Protein AF-A0A0Q6FGE6-F1 (afdb_monomer)

Mean predicted aligned error: 10.96 Å

Radius of gyration: 19.09 Å; Cα contacts (8 Å, |Δi|>4): 105; chains: 1; bounding box: 47×38×52 Å

Secondary structure (DSSP, 8-state):
--HHHHHHHHHHHHHHHHHHHHHIIIIIHHHHH-BSS-BTTTBS---BSS-TTSHHHHHHHHHHHHHHHHHHHHHHHHHHHHHHHHHHHT--HHHHHHHHHHTTSHHHHHHHHHHHHHHHHHHHHTS----

Foldseek 3Di:
DDPVVVVVVVVVLLVVLLVLLCCLVVQLCCLQFQCQPADPVPRRGHHRPDHPPDPSNVVSPVSNVVSVVVNVVSLVVVLVVLVVVCVVVVPDPVLSVQLSVLSNPSVSSVVSVVVVVVVVVVVVVPPDPDD

Sequence (131 aa):
MTTSANLRFYQVMATIVGVLLVVLVLVGVPLANFDGTEMWGVFPSTPVWTTVGSRPHAIGEFITSVLGVAHGWLYMIFLVAAFLLSRRARWPIGFTLVTLLCGTVPLLSFWAERRATARTLATTEAAPVRS

pLDDT: mean 74.51, std 10.52, range [46.75, 89.38]

Solvent-accessible surface area (backbone atoms only — not comparable to full-atom values): 7199 Å² total; per-residue (Å²): 136,62,76,70,58,60,53,49,53,51,50,50,50,52,49,51,53,43,51,52,40,44,46,31,61,70,45,11,45,48,34,49,48,16,50,45,44,63,42,92,91,76,36,85,55,35,65,70,80,33,49,92,88,34,72,63,19,55,52,8,45,51,42,33,53,54,48,48,54,54,45,54,56,54,48,54,53,46,47,54,51,52,50,54,48,32,65,74,69,66,54,56,67,70,60,48,51,51,53,55,56,25,67,77,37,60,71,39,36,61,51,48,50,56,52,52,54,53,52,56,51,55,55,58,71,68,52,76,85,81,125

Structure (mmCIF, N/CA/C/O backbone):
data_AF-A0A0Q6FGE6-F1
#
_entry.id   AF-A0A0Q6FGE6-F1
#
loop_
_atom_site.group_PDB
_atom_site.id
_atom_site.type_symbol
_atom_site.label_atom_id
_atom_site.label_alt_id
_atom_site.label_comp_id
_atom_site.label_asym_id
_atom_site.label_entity_id
_atom_site.label_seq_id
_atom_site.pdbx_PDB_ins_code
_atom_site.Cartn_x
_atom_site.Cartn_y
_atom_site.Cartn_z
_atom_site.occupancy
_atom_site.B_iso_or_equiv
_atom_site.auth_seq_id
_atom_site.auth_comp_id
_atom_site.auth_asym_id
_atom_site.auth_atom_id
_atom_site.pdbx_PDB_model_num
ATOM 1 N N . MET A 1 1 ? -12.470 19.862 21.600 1.00 50.50 1 MET A N 1
ATOM 2 C CA . MET A 1 1 ? -11.798 19.328 20.395 1.00 50.50 1 MET A CA 1
ATOM 3 C C . MET A 1 1 ? -12.708 18.244 19.832 1.00 50.50 1 MET A C 1
ATOM 5 O O . MET A 1 1 ? -12.963 17.261 20.510 1.00 50.50 1 MET A O 1
ATOM 9 N N . THR A 1 2 ? -13.370 18.532 18.715 1.00 46.75 2 THR A N 1
ATOM 10 C CA . THR A 1 2 ? -14.575 17.846 18.224 1.00 46.75 2 THR A CA 1
ATOM 11 C C . THR A 1 2 ? -14.248 16.489 17.595 1.00 46.75 2 THR A C 1
ATOM 13 O O . THR A 1 2 ? -13.351 16.376 16.764 1.00 46.75 2 THR A O 1
ATOM 16 N N . THR A 1 3 ? -15.002 15.451 17.960 1.00 55.19 3 THR A N 1
ATOM 17 C CA . THR A 1 3 ? -14.867 14.044 17.523 1.00 55.19 3 THR A CA 1
ATOM 18 C C . THR A 1 3 ? -14.761 13.873 15.994 1.00 55.19 3 THR A C 1
ATOM 20 O O . THR A 1 3 ? -14.154 12.923 15.506 1.00 55.19 3 THR A O 1
ATOM 23 N N . SER A 1 4 ? -15.277 14.833 15.220 1.00 53.75 4 SER A N 1
ATOM 24 C CA . SER A 1 4 ? -15.231 14.879 13.752 1.00 53.75 4 SER A CA 1
ATOM 25 C C . SER A 1 4 ? -13.872 15.261 13.142 1.00 53.75 4 SER A C 1
ATOM 27 O O . SER A 1 4 ? -13.642 15.000 11.960 1.00 53.75 4 SER A O 1
ATOM 29 N N . ALA A 1 5 ? -12.965 15.888 13.897 1.00 57.41 5 ALA A N 1
ATOM 30 C CA . ALA A 1 5 ? -11.612 16.202 13.425 1.00 57.41 5 ALA A CA 1
ATOM 31 C C . ALA A 1 5 ? -10.719 14.947 13.405 1.00 57.41 5 ALA A C 1
ATOM 33 O O . ALA A 1 5 ? -10.010 14.702 12.431 1.00 57.41 5 ALA A O 1
ATOM 34 N N . ASN A 1 6 ? -10.838 14.101 14.431 1.00 59.31 6 ASN A N 1
ATOM 35 C CA . ASN A 1 6 ? -10.055 12.868 14.553 1.00 59.31 6 ASN A CA 1
ATOM 36 C C . ASN A 1 6 ? -10.473 11.808 13.522 1.00 59.31 6 ASN A C 1
ATOM 38 O O . ASN A 1 6 ? -9.621 11.114 12.971 1.00 59.31 6 ASN A O 1
ATOM 42 N N . LEU A 1 7 ? -11.772 11.720 13.209 1.00 62.31 7 LEU A N 1
ATOM 43 C CA . LEU A 1 7 ? -12.284 10.812 12.176 1.00 62.31 7 LEU A CA 1
ATOM 44 C C . LEU A 1 7 ? -11.783 11.190 10.775 1.00 62.31 7 LEU A C 1
ATOM 46 O O . LEU A 1 7 ? -11.413 10.307 10.009 1.00 62.31 7 LEU A O 1
ATOM 50 N N . ARG A 1 8 ? -11.686 12.491 10.465 1.00 68.81 8 ARG A N 1
ATOM 51 C CA . ARG A 1 8 ? -11.106 12.963 9.197 1.00 68.81 8 ARG A CA 1
ATOM 52 C C . ARG A 1 8 ? -9.623 12.637 9.077 1.00 68.81 8 ARG A C 1
ATOM 54 O O . ARG A 1 8 ? -9.193 12.219 8.013 1.00 68.81 8 ARG A O 1
ATOM 61 N N . PHE A 1 9 ? -8.847 12.786 10.149 1.00 62.88 9 PHE A N 1
ATOM 62 C CA . PHE A 1 9 ? -7.419 12.459 10.119 1.00 62.88 9 PHE A CA 1
ATOM 63 C C . PHE A 1 9 ? -7.182 10.964 9.856 1.00 62.88 9 PHE A C 1
ATOM 65 O O . PHE A 1 9 ? -6.345 10.600 9.033 1.00 62.88 9 PHE A O 1
ATOM 72 N N . TYR A 1 10 ? -7.978 10.104 10.497 1.00 62.97 10 TYR A N 1
ATOM 73 C CA . TYR A 1 10 ? -7.956 8.662 10.260 1.00 62.97 10 TYR A CA 1
ATOM 74 C C . TYR A 1 10 ? -8.335 8.305 8.815 1.00 62.97 10 TYR A C 1
ATOM 76 O O . TYR A 1 10 ? -7.595 7.578 8.159 1.00 62.97 10 TYR A O 1
ATOM 84 N N . GLN A 1 11 ? -9.424 8.878 8.292 1.00 69.38 11 GLN A N 1
ATOM 85 C CA . GLN A 1 11 ? -9.864 8.661 6.908 1.00 69.38 11 GLN A CA 1
ATOM 86 C C . GLN A 1 11 ? -8.828 9.137 5.885 1.00 69.38 11 GLN A C 1
ATOM 88 O O . GLN A 1 11 ? -8.601 8.474 4.877 1.00 69.38 11 GLN A O 1
ATOM 93 N N . VAL A 1 12 ? -8.174 10.274 6.141 1.00 74.56 12 VAL A N 1
ATOM 94 C CA . VAL A 1 12 ? -7.107 10.799 5.280 1.00 74.56 12 VAL A CA 1
ATOM 95 C C . VAL A 1 12 ? -5.909 9.857 5.291 1.00 74.56 12 VAL A C 1
ATOM 97 O O . VAL A 1 12 ? -5.435 9.484 4.224 1.00 74.56 12 VAL A O 1
ATOM 100 N N . MET A 1 13 ? -5.457 9.404 6.463 1.00 68.19 13 MET A N 1
ATOM 101 C CA . MET A 1 13 ? -4.356 8.443 6.559 1.00 68.19 13 MET A CA 1
ATOM 102 C C . MET A 1 13 ? -4.691 7.133 5.837 1.00 68.19 13 MET A C 1
ATOM 104 O O . MET A 1 13 ? -3.882 6.644 5.055 1.00 68.19 13 MET A O 1
ATOM 108 N N . ALA A 1 14 ? -5.883 6.581 6.056 1.00 67.75 14 ALA A N 1
ATOM 109 C CA . ALA A 1 14 ? -6.304 5.338 5.423 1.00 67.75 14 ALA A CA 1
ATOM 110 C C . ALA A 1 14 ? -6.455 5.482 3.902 1.00 67.75 14 ALA A C 1
ATOM 112 O O . ALA A 1 14 ? -6.005 4.611 3.160 1.00 67.75 14 ALA A O 1
ATOM 113 N N . THR A 1 15 ? -6.976 6.617 3.424 1.00 73.44 15 THR A N 1
ATOM 114 C CA . THR A 1 15 ? -7.040 6.929 1.988 1.00 73.44 15 THR A CA 1
ATOM 115 C C . THR A 1 15 ? -5.640 7.045 1.395 1.00 73.44 15 THR A C 1
ATOM 117 O O . THR A 1 15 ? -5.383 6.478 0.340 1.00 73.44 15 THR A O 1
ATOM 120 N N . ILE A 1 16 ? -4.713 7.722 2.078 1.00 76.38 16 ILE A N 1
ATOM 121 C CA . ILE A 1 16 ? -3.321 7.850 1.630 1.00 76.38 16 ILE A CA 1
ATOM 122 C C . ILE A 1 16 ? -2.660 6.473 1.551 1.00 76.38 16 ILE A C 1
ATOM 124 O O . ILE A 1 16 ? -2.092 6.134 0.518 1.00 76.38 16 ILE A O 1
ATOM 128 N N . VAL A 1 17 ? -2.766 5.660 2.604 1.00 68.06 17 VAL A N 1
ATOM 129 C CA . VAL A 1 17 ? -2.192 4.306 2.646 1.00 68.06 17 VAL A CA 1
ATOM 130 C C . VAL A 1 17 ? -2.815 3.416 1.569 1.00 68.06 17 VAL A C 1
ATOM 132 O O . VAL A 1 17 ? -2.096 2.694 0.882 1.00 68.06 17 VAL A O 1
ATOM 135 N N . GLY A 1 18 ? -4.134 3.485 1.389 1.00 71.31 18 GLY A N 1
ATOM 136 C CA . GLY A 1 18 ? -4.862 2.708 0.392 1.00 71.31 18 GLY A CA 1
ATOM 137 C C . GLY A 1 18 ? -4.501 3.100 -1.040 1.00 71.31 18 GLY A C 1
ATOM 138 O O . GLY A 1 18 ? -4.214 2.230 -1.856 1.00 71.31 18 GLY A O 1
ATOM 139 N N . VAL A 1 19 ? -4.441 4.399 -1.346 1.00 79.31 19 VAL A N 1
ATOM 140 C CA . VAL A 1 19 ? -4.013 4.898 -2.664 1.00 79.31 19 VAL A CA 1
ATOM 141 C C . VAL A 1 19 ? -2.554 4.537 -2.929 1.00 79.31 19 VAL A C 1
ATOM 143 O O . VAL A 1 19 ? -2.236 4.059 -4.015 1.00 79.31 19 VAL A O 1
ATOM 146 N N . LEU A 1 20 ? -1.680 4.695 -1.934 1.00 80.81 20 LEU A N 1
ATOM 147 C CA . LEU A 1 20 ? -0.274 4.307 -2.027 1.00 80.81 20 LEU A CA 1
ATOM 148 C C . LEU A 1 20 ? -0.131 2.821 -2.372 1.00 80.81 20 LEU A C 1
ATOM 150 O O . LEU A 1 20 ? 0.620 2.475 -3.280 1.00 80.81 20 LEU A O 1
ATOM 154 N N . LEU A 1 21 ? -0.888 1.953 -1.697 1.00 74.38 21 LEU A N 1
ATOM 155 C CA . LEU A 1 21 ? -0.919 0.517 -1.970 1.00 74.38 21 LEU A CA 1
ATOM 156 C C . LEU A 1 21 ? -1.424 0.194 -3.377 1.00 74.38 21 LEU A C 1
ATOM 158 O O . LEU A 1 21 ? -0.850 -0.653 -4.056 1.00 74.38 21 LEU A O 1
ATOM 162 N N . VAL A 1 22 ? -2.483 0.868 -3.823 1.00 81.12 22 VAL A N 1
ATOM 163 C CA . VAL A 1 22 ? -3.033 0.680 -5.170 1.00 81.12 22 VAL A CA 1
ATOM 164 C C . VAL A 1 22 ? -2.002 1.064 -6.229 1.00 81.12 22 VAL A C 1
ATOM 166 O O . VAL A 1 22 ? -1.793 0.301 -7.168 1.00 81.12 22 VAL A O 1
ATOM 169 N N . VAL A 1 23 ? -1.312 2.196 -6.067 1.00 83.56 23 VAL A N 1
ATOM 170 C CA . VAL A 1 23 ? -0.253 2.629 -6.993 1.00 83.56 23 VAL A CA 1
ATOM 171 C C . VAL A 1 23 ? 0.925 1.656 -6.970 1.00 83.56 23 VAL A C 1
ATOM 173 O O . VAL A 1 23 ? 1.396 1.243 -8.027 1.00 83.56 23 VAL A O 1
ATOM 176 N N . LEU A 1 24 ? 1.378 1.241 -5.787 1.00 80.94 24 LEU A N 1
ATOM 177 C CA . LEU A 1 24 ? 2.467 0.277 -5.645 1.00 80.94 24 LEU A CA 1
ATOM 178 C C . LEU A 1 24 ? 2.142 -1.042 -6.364 1.00 80.94 24 LEU A C 1
ATOM 180 O O . LEU A 1 24 ? 2.954 -1.521 -7.148 1.00 80.94 24 LEU A O 1
ATOM 184 N N . VAL A 1 25 ? 0.953 -1.607 -6.135 1.00 83.00 25 VAL A N 1
ATOM 185 C CA . VAL A 1 25 ? 0.588 -2.944 -6.630 1.00 83.00 25 VAL A CA 1
ATOM 186 C C . VAL A 1 25 ? 0.142 -2.941 -8.091 1.00 83.00 25 VAL A C 1
ATOM 188 O O . VAL A 1 25 ? 0.467 -3.876 -8.812 1.00 83.00 25 VAL A O 1
ATOM 191 N N . LEU A 1 26 ? -0.603 -1.929 -8.545 1.00 84.56 26 LEU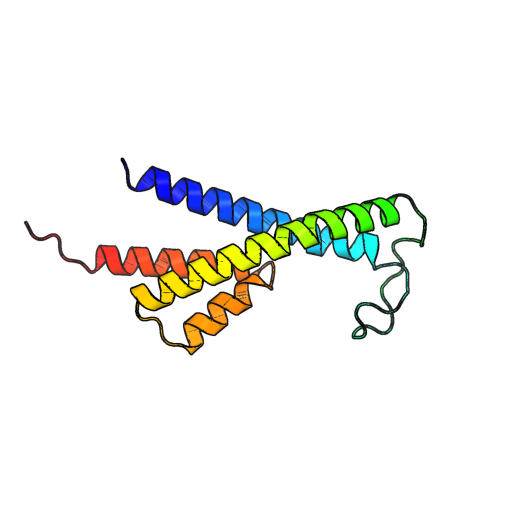 A N 1
ATOM 192 C CA . LEU A 1 26 ? -1.131 -1.901 -9.916 1.00 84.56 26 LEU A CA 1
ATOM 193 C C . LEU A 1 26 ? -0.224 -1.176 -10.912 1.00 84.56 26 LEU A C 1
ATOM 195 O O . LEU A 1 26 ? -0.392 -1.366 -12.112 1.00 84.56 26 LEU A O 1
ATOM 199 N N . VAL A 1 27 ? 0.709 -0.344 -10.443 1.00 83.62 27 VAL A N 1
ATOM 200 C CA . VAL A 1 27 ? 1.607 0.426 -11.319 1.00 83.62 27 VAL A CA 1
ATOM 201 C C . VAL A 1 27 ? 3.062 0.072 -11.054 1.00 83.62 27 VAL A C 1
ATOM 203 O O . VAL A 1 27 ? 3.751 -0.336 -11.982 1.00 83.62 27 VAL A O 1
ATOM 206 N N . GLY A 1 28 ? 3.524 0.176 -9.805 1.00 80.94 28 GLY A N 1
ATOM 207 C CA . GLY A 1 28 ? 4.918 -0.105 -9.445 1.00 80.94 28 GLY A CA 1
ATOM 208 C C . GLY A 1 28 ? 5.335 -1.532 -9.801 1.00 80.94 28 GLY A C 1
ATOM 209 O O . GLY A 1 28 ? 6.250 -1.725 -10.600 1.00 80.94 28 GLY A O 1
ATOM 210 N N . VAL A 1 29 ? 4.616 -2.522 -9.264 1.00 84.50 29 VAL A N 1
ATOM 211 C CA . VAL A 1 29 ? 4.931 -3.946 -9.449 1.00 84.50 29 VAL A CA 1
ATOM 212 C C . VAL A 1 29 ? 4.883 -4.361 -10.926 1.00 84.50 29 VAL A C 1
ATOM 214 O O . VAL A 1 29 ? 5.869 -4.950 -11.368 1.00 84.50 29 VAL A O 1
ATOM 217 N N . PRO A 1 30 ? 3.843 -4.032 -11.723 1.00 83.69 30 PRO A N 1
ATOM 218 C CA . PRO A 1 30 ? 3.830 -4.370 -13.141 1.00 83.69 30 PRO A CA 1
ATOM 219 C C . PRO A 1 30 ? 4.946 -3.686 -13.924 1.00 83.69 30 PRO A C 1
ATOM 221 O O . PRO A 1 30 ? 5.648 -4.361 -14.665 1.00 83.69 30 PRO A O 1
ATOM 224 N N . LEU A 1 31 ? 5.188 -2.382 -13.738 1.00 83.94 31 LEU A N 1
ATOM 225 C CA . LEU A 1 31 ? 6.275 -1.715 -14.467 1.00 83.94 31 LEU A CA 1
ATOM 226 C C . LEU A 1 31 ? 7.655 -2.293 -14.114 1.00 83.94 31 LEU A C 1
ATOM 228 O O . LEU A 1 31 ? 8.517 -2.339 -14.983 1.00 83.94 31 LEU A O 1
ATOM 232 N N . ALA A 1 32 ? 7.868 -2.723 -12.868 1.00 81.62 32 ALA A N 1
ATOM 233 C CA . ALA A 1 32 ? 9.151 -3.261 -12.419 1.00 81.62 32 ALA A CA 1
ATOM 234 C C . ALA A 1 32 ? 9.356 -4.751 -12.738 1.00 81.62 32 ALA A C 1
ATOM 236 O O . ALA A 1 32 ? 10.491 -5.168 -12.898 1.00 81.62 32 ALA A O 1
ATOM 237 N N . ASN A 1 33 ? 8.295 -5.565 -12.787 1.00 82.12 33 ASN A N 1
ATOM 238 C CA . ASN A 1 33 ? 8.419 -7.032 -12.817 1.00 82.12 33 ASN A CA 1
ATOM 239 C C . ASN A 1 33 ? 7.792 -7.678 -14.060 1.00 82.12 33 ASN A C 1
ATOM 241 O O . ASN A 1 33 ? 7.890 -8.891 -14.217 1.00 82.12 33 ASN A O 1
ATOM 245 N N . PHE A 1 34 ? 7.093 -6.929 -14.925 1.00 87.00 34 PHE A N 1
ATOM 246 C CA . PHE A 1 34 ? 6.491 -7.474 -16.153 1.00 87.00 34 PHE A CA 1
ATOM 247 C C . PHE A 1 34 ? 7.480 -7.356 -17.309 1.00 87.00 34 PHE A C 1
ATOM 249 O O . PHE A 1 34 ? 7.278 -6.602 -18.265 1.00 87.00 34 PHE A O 1
ATOM 256 N N . ASP A 1 35 ? 8.592 -8.066 -17.175 1.00 83.50 35 ASP A N 1
ATOM 257 C CA . ASP A 1 35 ? 9.712 -8.099 -18.111 1.00 83.50 35 ASP A CA 1
ATOM 258 C C . ASP A 1 35 ? 9.952 -9.493 -18.717 1.00 83.50 35 ASP A C 1
ATOM 260 O O . ASP A 1 35 ? 10.881 -9.677 -19.503 1.00 83.50 35 ASP A O 1
ATOM 264 N N . GLY A 1 36 ? 9.086 -10.465 -18.408 1.00 80.88 36 GLY A N 1
ATOM 265 C CA . GLY A 1 36 ? 9.210 -11.848 -18.875 1.00 80.88 36 GLY A CA 1
ATOM 266 C C . GLY A 1 36 ? 9.990 -12.758 -17.942 1.00 80.88 36 GLY A C 1
ATOM 267 O O . GLY A 1 36 ? 10.124 -13.944 -18.247 1.00 80.88 36 GLY A O 1
ATOM 268 N N . THR A 1 37 ? 10.507 -12.231 -16.834 1.00 83.38 37 THR A N 1
ATOM 269 C CA . THR A 1 37 ? 11.290 -13.003 -15.872 1.00 83.38 37 THR A CA 1
ATOM 270 C C . THR A 1 37 ? 10.419 -13.619 -14.777 1.00 83.38 37 THR A C 1
ATOM 272 O O . THR A 1 37 ? 9.209 -13.385 -14.683 1.00 83.38 37 THR A O 1
ATOM 275 N N . GLU A 1 38 ? 11.033 -14.492 -13.982 1.00 82.69 38 GLU A N 1
ATOM 276 C CA . GLU A 1 38 ? 10.401 -15.113 -12.825 1.00 82.69 38 GLU A CA 1
ATOM 277 C C . GLU A 1 38 ? 10.085 -14.055 -11.758 1.00 82.69 38 GLU A C 1
ATOM 279 O O . GLU A 1 38 ? 10.948 -13.277 -11.354 1.00 82.69 38 GLU A O 1
ATOM 284 N N . MET A 1 39 ? 8.848 -14.051 -11.256 1.00 79.12 39 MET A N 1
ATOM 285 C CA . MET A 1 39 ? 8.397 -13.075 -10.266 1.00 79.12 39 MET A CA 1
ATOM 286 C C . MET A 1 39 ? 8.202 -13.738 -8.899 1.00 79.12 39 MET A C 1
ATOM 288 O O . MET A 1 39 ? 7.354 -14.619 -8.721 1.00 79.12 39 MET A O 1
ATOM 292 N N . TRP A 1 40 ? 8.981 -13.266 -7.916 1.00 72.12 40 TRP A N 1
ATOM 293 C CA . TRP A 1 40 ? 8.902 -13.632 -6.490 1.00 72.12 40 TRP A CA 1
ATOM 294 C C . TRP A 1 40 ? 9.031 -15.139 -6.184 1.00 72.12 40 TRP A C 1
ATOM 296 O O . TRP A 1 40 ? 8.622 -15.575 -5.111 1.00 72.12 40 TRP A O 1
ATOM 306 N N . GLY A 1 41 ? 9.578 -15.949 -7.098 1.00 75.56 41 GLY A N 1
ATOM 307 C CA . GLY A 1 41 ? 9.714 -17.400 -6.899 1.00 75.56 41 GLY A CA 1
ATOM 308 C C . GLY A 1 41 ? 8.400 -18.186 -6.986 1.00 75.56 41 GLY A C 1
ATOM 309 O O . GLY A 1 41 ? 8.362 -19.377 -6.686 1.00 75.56 41 GLY A O 1
ATOM 310 N N . VAL A 1 42 ? 7.298 -17.509 -7.329 1.00 78.31 42 VAL A N 1
ATOM 311 C CA . VAL A 1 42 ? 5.942 -18.084 -7.366 1.00 78.31 42 VAL A CA 1
ATOM 312 C C . VAL A 1 42 ? 5.409 -18.128 -8.794 1.00 78.31 42 VAL A C 1
ATOM 314 O O . VAL A 1 42 ? 4.680 -19.052 -9.153 1.00 78.31 42 VAL A O 1
ATOM 317 N N . PHE A 1 43 ? 5.773 -17.144 -9.617 1.00 78.56 43 PHE A N 1
ATOM 318 C CA . PHE A 1 43 ? 5.345 -17.065 -11.007 1.00 78.56 43 PHE A CA 1
ATOM 319 C C . PHE A 1 43 ? 6.532 -17.356 -11.928 1.00 78.56 43 PHE A C 1
ATOM 321 O O . PHE A 1 43 ? 7.472 -16.562 -11.941 1.00 78.56 43 PHE A O 1
ATOM 328 N N . PRO A 1 44 ? 6.492 -18.446 -12.717 1.00 77.12 44 PRO A N 1
ATOM 329 C CA . PRO A 1 44 ? 7.616 -18.854 -13.561 1.00 77.12 44 PRO A CA 1
ATOM 330 C C . PRO A 1 44 ? 7.908 -17.868 -14.701 1.00 77.12 44 PRO A C 1
ATOM 332 O O . PRO A 1 44 ? 9.019 -17.849 -15.219 1.00 77.12 44 PRO A O 1
ATOM 335 N N . SER A 1 45 ? 6.931 -17.046 -15.092 1.00 80.38 45 SER A N 1
ATOM 336 C CA . SER A 1 45 ? 7.127 -15.926 -16.011 1.00 80.38 45 SER A CA 1
ATOM 337 C C . SER A 1 45 ? 6.010 -14.894 -15.867 1.00 80.38 45 SER A C 1
ATOM 339 O O . SER A 1 45 ? 4.848 -15.235 -15.622 1.00 80.38 45 SER A O 1
ATOM 341 N N . THR A 1 46 ? 6.355 -13.619 -16.022 1.00 82.88 46 THR A N 1
ATOM 342 C CA . THR A 1 46 ? 5.396 -12.514 -16.124 1.00 82.88 46 THR A CA 1
ATOM 343 C C . THR A 1 46 ? 5.132 -12.134 -17.582 1.00 82.88 46 THR A C 1
ATOM 345 O O . THR A 1 46 ? 5.938 -12.424 -18.467 1.00 82.88 46 THR A O 1
ATOM 348 N N . PRO A 1 47 ? 3.995 -11.482 -17.886 1.00 84.12 47 PRO A N 1
ATOM 349 C CA . PRO A 1 47 ? 3.798 -10.859 -19.191 1.00 84.12 47 PRO A CA 1
ATOM 350 C C . PRO A 1 47 ? 4.937 -9.877 -19.510 1.00 84.12 47 PRO A C 1
ATOM 352 O O . PRO A 1 47 ? 5.354 -9.126 -18.638 1.00 84.12 47 PRO A O 1
ATOM 355 N N . VAL A 1 48 ? 5.418 -9.838 -20.756 1.00 83.12 48 VAL A N 1
ATOM 356 C CA . VAL A 1 48 ? 6.469 -8.892 -21.181 1.00 83.12 48 VAL A CA 1
ATOM 357 C C . VAL A 1 48 ? 5.817 -7.574 -21.596 1.00 83.12 48 VAL A C 1
ATOM 359 O O . VAL A 1 48 ? 5.421 -7.400 -22.748 1.00 83.12 48 VAL A O 1
ATOM 362 N N . TRP A 1 49 ? 5.642 -6.653 -20.651 1.00 80.62 49 TRP A N 1
ATOM 363 C CA . TRP A 1 49 ? 5.146 -5.294 -20.925 1.00 80.62 49 TRP A CA 1
ATOM 364 C C . TRP A 1 49 ? 6.272 -4.261 -20.924 1.00 80.62 49 TRP A C 1
ATOM 366 O O . TRP A 1 49 ? 6.160 -3.211 -21.556 1.00 80.62 49 TRP A O 1
ATOM 376 N N . THR A 1 50 ? 7.361 -4.560 -20.222 1.00 80.75 50 THR A N 1
ATOM 377 C CA . THR A 1 50 ? 8.547 -3.718 -20.086 1.00 80.75 50 THR A CA 1
ATOM 378 C C . THR A 1 50 ? 9.796 -4.513 -20.441 1.00 80.75 50 THR A C 1
ATOM 380 O O . THR A 1 50 ? 9.782 -5.738 -20.457 1.00 80.75 50 THR A O 1
ATOM 383 N N . THR A 1 51 ? 10.881 -3.820 -20.767 1.00 85.25 51 THR A N 1
ATOM 384 C CA . THR A 1 51 ? 12.190 -4.444 -20.986 1.00 85.25 51 THR A CA 1
ATOM 385 C C . THR A 1 51 ? 13.173 -3.961 -19.927 1.00 85.25 51 THR A C 1
ATOM 387 O O . THR A 1 51 ? 13.147 -2.785 -19.547 1.00 85.25 51 THR A O 1
ATOM 390 N N . VAL A 1 52 ? 14.042 -4.855 -19.451 1.00 78.06 52 VAL A N 1
ATOM 391 C CA . VAL A 1 52 ? 15.068 -4.529 -18.450 1.00 78.06 52 VAL A CA 1
ATOM 392 C C . VAL A 1 52 ? 15.935 -3.372 -18.960 1.00 78.06 52 VAL A C 1
ATOM 394 O O . VAL A 1 52 ? 16.421 -3.391 -20.091 1.00 78.06 52 VAL A O 1
ATOM 397 N N . GLY A 1 53 ? 16.080 -2.326 -18.143 1.00 79.62 53 GLY A N 1
ATOM 398 C CA . GLY A 1 53 ? 16.810 -1.097 -18.490 1.00 79.62 53 GLY A CA 1
ATOM 399 C C . GLY A 1 53 ? 16.006 -0.040 -19.264 1.00 79.62 53 GLY A C 1
ATOM 400 O O . GLY A 1 53 ? 16.520 1.048 -19.530 1.00 79.62 53 GLY A O 1
ATOM 401 N N . SER A 1 54 ? 14.742 -0.302 -19.611 1.00 86.31 54 SER A N 1
ATOM 402 C CA . SER A 1 54 ? 13.870 0.705 -20.231 1.00 86.31 54 SER A CA 1
ATOM 403 C C . SER A 1 54 ? 13.397 1.770 -19.232 1.00 86.31 54 SER A C 1
ATOM 405 O O . SER A 1 54 ? 13.303 1.533 -18.029 1.00 86.31 54 SER A O 1
ATOM 407 N N . ARG A 1 55 ? 13.049 2.970 -19.725 1.00 86.88 55 ARG A N 1
ATOM 408 C CA . ARG A 1 55 ? 12.536 4.070 -18.878 1.00 86.88 55 ARG A CA 1
ATOM 409 C C . ARG A 1 55 ? 11.307 3.676 -18.037 1.00 86.88 55 ARG A C 1
ATOM 411 O O . ARG A 1 55 ? 11.291 4.037 -16.863 1.00 86.88 55 ARG A O 1
ATOM 418 N N . PRO A 1 56 ? 10.292 2.966 -18.574 1.00 84.44 56 PRO A N 1
ATOM 419 C CA . PRO A 1 56 ? 9.168 2.497 -17.764 1.00 84.44 56 PRO A CA 1
ATOM 420 C C . PRO A 1 56 ? 9.610 1.534 -16.660 1.00 84.44 56 PRO A C 1
ATOM 422 O O . PRO A 1 56 ? 9.148 1.665 -15.532 1.00 84.44 56 PRO A O 1
ATOM 425 N N . HIS A 1 57 ? 10.553 0.639 -16.957 1.00 85.38 57 HIS A N 1
ATOM 426 C CA . HIS A 1 57 ? 11.086 -0.308 -15.981 1.00 85.38 57 HIS A CA 1
ATOM 427 C C . HIS A 1 57 ? 11.805 0.402 -14.824 1.00 85.38 57 HIS A C 1
ATOM 429 O O . HIS A 1 57 ? 11.464 0.189 -13.665 1.00 85.38 57 HIS A O 1
ATOM 435 N N . ALA A 1 58 ? 12.684 1.365 -15.127 1.00 86.62 58 ALA A N 1
ATOM 436 C CA . ALA A 1 58 ? 13.381 2.161 -14.111 1.00 86.62 58 ALA A CA 1
ATOM 437 C C . ALA A 1 58 ? 12.424 2.986 -13.224 1.00 86.62 58 ALA A C 1
ATOM 439 O O . ALA A 1 58 ? 12.638 3.132 -12.020 1.00 86.62 58 ALA A O 1
ATOM 440 N N . ILE A 1 59 ? 11.340 3.520 -13.802 1.00 87.44 59 ILE A N 1
ATOM 441 C CA . ILE A 1 59 ? 10.292 4.208 -13.033 1.00 87.44 59 ILE A CA 1
ATOM 442 C C . ILE A 1 59 ? 9.554 3.211 -12.131 1.00 87.44 59 ILE A C 1
ATOM 444 O O . ILE A 1 59 ? 9.286 3.526 -10.973 1.00 87.44 59 ILE A O 1
ATOM 448 N N . GLY A 1 60 ? 9.253 2.012 -12.633 1.00 85.44 60 GLY A N 1
ATOM 449 C CA . GLY A 1 60 ? 8.661 0.928 -11.852 1.00 85.44 60 GLY A CA 1
ATOM 450 C C . GLY A 1 60 ? 9.517 0.542 -10.650 1.00 85.44 60 GLY A C 1
ATOM 451 O O . GLY A 1 60 ? 8.998 0.470 -9.535 1.00 85.44 60 GLY A O 1
ATOM 452 N N . GLU A 1 61 ? 10.820 0.337 -10.846 1.00 86.62 61 GLU A N 1
ATOM 453 C CA . GLU A 1 61 ? 11.765 0.008 -9.770 1.00 86.62 61 GLU A CA 1
ATOM 454 C C . GLU A 1 61 ? 11.848 1.127 -8.727 1.00 86.62 61 GLU A C 1
ATOM 456 O O . GLU A 1 61 ? 11.794 0.876 -7.519 1.00 86.62 61 GLU A O 1
ATOM 461 N N . PHE A 1 62 ? 11.907 2.383 -9.173 1.00 89.38 62 PHE A N 1
ATOM 462 C CA . PHE A 1 62 ? 11.906 3.534 -8.275 1.00 89.38 62 PHE A CA 1
ATOM 463 C C . PHE A 1 62 ? 10.616 3.617 -7.447 1.00 89.38 62 PHE A C 1
ATOM 465 O O . PHE A 1 62 ? 10.667 3.740 -6.224 1.00 89.38 62 PHE A O 1
ATOM 472 N N . ILE A 1 63 ? 9.452 3.501 -8.092 1.00 86.38 63 ILE A N 1
ATOM 473 C CA . ILE A 1 63 ? 8.154 3.501 -7.407 1.00 86.38 63 ILE A CA 1
ATOM 474 C C . ILE A 1 63 ? 8.095 2.347 -6.407 1.00 86.38 63 ILE A C 1
ATOM 476 O O . ILE A 1 63 ? 7.743 2.561 -5.250 1.00 86.38 63 ILE A O 1
ATOM 480 N N . THR A 1 64 ? 8.462 1.138 -6.831 1.00 86.06 64 THR A N 1
ATOM 481 C CA . THR A 1 64 ? 8.381 -0.069 -6.001 1.00 86.06 64 THR A CA 1
ATOM 482 C C . THR A 1 64 ? 9.320 0.003 -4.803 1.00 86.06 64 THR A C 1
ATOM 484 O O . THR A 1 64 ? 8.912 -0.337 -3.696 1.00 86.06 64 THR A O 1
ATOM 487 N N . SER A 1 65 ? 10.542 0.507 -4.980 1.00 87.31 65 SER A N 1
ATOM 488 C CA . SER A 1 65 ? 11.498 0.675 -3.881 1.00 87.31 65 SER A CA 1
ATOM 489 C C . SER A 1 65 ? 11.030 1.723 -2.869 1.00 87.31 65 SER A C 1
ATOM 491 O O . SER A 1 65 ? 10.929 1.426 -1.678 1.00 87.31 65 SER A O 1
ATOM 493 N N . VAL A 1 66 ? 10.671 2.927 -3.319 1.00 89.12 66 VAL A N 1
ATOM 494 C CA . VAL A 1 66 ? 10.272 4.026 -2.428 1.00 89.12 66 VAL A CA 1
ATOM 495 C C . VAL A 1 66 ? 8.941 3.728 -1.746 1.00 89.12 66 VAL A C 1
ATOM 497 O O . VAL A 1 66 ? 8.842 3.797 -0.518 1.00 89.12 66 VAL A O 1
ATOM 500 N N . LEU A 1 67 ? 7.911 3.378 -2.522 1.00 84.88 67 LEU A N 1
ATOM 501 C CA . LEU A 1 67 ? 6.589 3.090 -1.971 1.00 84.88 67 LEU A CA 1
ATOM 502 C C . LEU A 1 67 ? 6.577 1.778 -1.190 1.00 84.88 67 LEU A C 1
ATOM 504 O O . LEU A 1 67 ? 5.861 1.696 -0.199 1.00 84.88 67 LEU A O 1
ATOM 508 N N . GLY A 1 68 ? 7.372 0.777 -1.578 1.00 83.31 68 GLY A N 1
ATOM 509 C CA . GLY A 1 68 ? 7.505 -0.478 -0.838 1.00 83.31 68 GLY A CA 1
ATOM 510 C C . GLY A 1 68 ? 8.103 -0.262 0.551 1.00 83.31 68 GLY A C 1
ATOM 511 O O . GLY A 1 68 ? 7.541 -0.731 1.542 1.00 83.31 68 GLY A O 1
ATOM 512 N N . VAL A 1 69 ? 9.179 0.527 0.655 1.00 88.44 69 VAL A N 1
ATOM 513 C CA . VAL A 1 69 ? 9.770 0.903 1.950 1.00 88.44 69 VAL A CA 1
ATOM 514 C C . VAL A 1 69 ? 8.785 1.725 2.782 1.00 88.44 69 VAL A C 1
ATOM 516 O O . VAL A 1 69 ? 8.562 1.414 3.954 1.00 88.44 69 VAL A O 1
ATOM 519 N N . ALA A 1 70 ? 8.151 2.742 2.187 1.00 84.12 70 ALA A N 1
ATOM 520 C CA . ALA A 1 70 ? 7.156 3.562 2.877 1.00 84.12 70 ALA A CA 1
ATOM 521 C C . ALA A 1 70 ? 5.966 2.722 3.376 1.00 84.12 70 ALA A C 1
ATOM 523 O O . ALA A 1 70 ? 5.521 2.884 4.515 1.00 84.12 70 ALA A O 1
ATOM 524 N N . HIS A 1 71 ? 5.482 1.790 2.553 1.00 79.31 71 HIS A N 1
ATOM 525 C CA . HIS A 1 71 ? 4.404 0.880 2.907 1.00 79.31 71 HIS A CA 1
ATOM 526 C C . HIS A 1 71 ? 4.801 -0.046 4.057 1.00 79.31 71 HIS A C 1
ATOM 528 O O . HIS A 1 71 ? 4.020 -0.188 4.993 1.00 79.31 71 HIS A O 1
ATOM 534 N N . GLY A 1 72 ? 6.013 -0.611 4.046 1.00 82.31 72 GLY A N 1
ATOM 535 C CA . GLY A 1 72 ? 6.511 -1.451 5.137 1.00 82.31 72 GLY A CA 1
ATOM 536 C C . GLY A 1 72 ? 6.446 -0.744 6.495 1.00 82.31 72 GLY A C 1
ATOM 537 O O . GLY A 1 72 ? 5.900 -1.291 7.455 1.00 82.31 72 GLY A O 1
ATOM 538 N N . TRP A 1 73 ? 6.908 0.507 6.567 1.00 84.69 73 TRP A N 1
ATOM 539 C CA . TRP A 1 73 ? 6.831 1.316 7.790 1.00 84.69 73 TRP A CA 1
ATOM 540 C C . TRP A 1 73 ? 5.393 1.659 8.196 1.00 84.69 73 TRP A C 1
ATOM 542 O O . TRP A 1 73 ? 5.023 1.495 9.361 1.00 84.69 73 TRP A O 1
ATOM 552 N N . LEU A 1 74 ? 4.559 2.095 7.247 1.00 77.69 74 LEU A N 1
ATOM 553 C CA . LEU A 1 74 ? 3.147 2.398 7.507 1.00 77.69 74 LEU A CA 1
ATOM 554 C C . LEU A 1 74 ? 2.369 1.155 7.962 1.00 77.69 74 LEU A C 1
ATOM 556 O O . LEU A 1 74 ? 1.519 1.255 8.847 1.00 77.69 74 LEU A O 1
ATOM 560 N N . TYR A 1 75 ? 2.689 -0.017 7.415 1.00 76.31 75 TYR A N 1
ATOM 561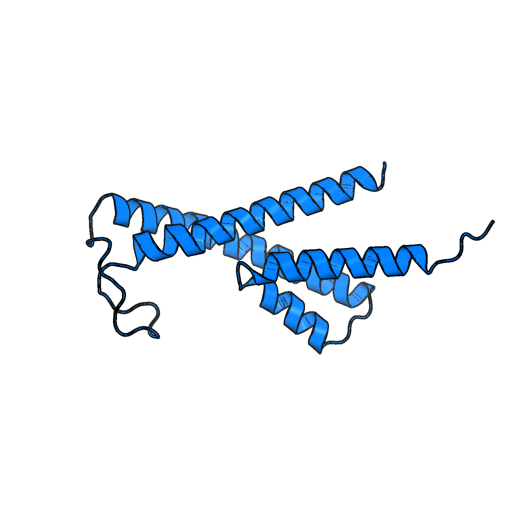 C CA . TYR A 1 75 ? 2.096 -1.291 7.804 1.00 76.31 75 TYR A CA 1
ATOM 562 C C . TYR A 1 75 ? 2.487 -1.682 9.234 1.00 76.31 75 TYR A C 1
ATOM 564 O O . TYR A 1 75 ? 1.618 -2.098 9.998 1.00 76.31 75 TYR A O 1
ATOM 572 N N . MET A 1 76 ? 3.736 -1.459 9.662 1.00 82.88 76 MET A N 1
ATOM 573 C CA . MET A 1 76 ? 4.127 -1.666 11.067 1.00 82.88 76 MET A CA 1
ATOM 574 C C . MET A 1 76 ? 3.322 -0.775 12.023 1.00 82.88 76 MET A C 1
ATOM 576 O O . MET A 1 76 ? 2.828 -1.252 13.047 1.00 82.88 76 MET A O 1
ATOM 580 N N . ILE A 1 77 ? 3.121 0.500 11.673 1.00 80.50 77 ILE A N 1
ATOM 581 C CA . ILE A 1 77 ? 2.290 1.425 12.462 1.00 80.50 77 ILE A CA 1
ATOM 582 C C . ILE A 1 77 ? 0.836 0.935 12.507 1.00 80.50 77 ILE A C 1
ATOM 584 O O . ILE A 1 77 ? 0.224 0.910 13.579 1.00 80.50 77 ILE A O 1
ATOM 588 N N . PHE A 1 78 ? 0.289 0.502 11.367 1.00 75.38 78 PHE A N 1
ATOM 589 C CA . PHE A 1 78 ? -1.056 -0.062 11.278 1.00 75.38 78 PHE A CA 1
ATOM 590 C C . PHE A 1 78 ? -1.218 -1.310 12.154 1.00 75.38 78 PHE A C 1
ATOM 592 O O . PHE A 1 78 ? -2.187 -1.387 12.907 1.00 75.38 78 PHE A O 1
ATOM 599 N N . LEU A 1 79 ? -0.270 -2.254 12.118 1.00 79.94 79 LEU A N 1
ATOM 600 C CA . LEU A 1 79 ? -0.302 -3.466 12.942 1.00 79.94 79 LEU A CA 1
ATOM 601 C C . LEU A 1 79 ? -0.347 -3.129 14.433 1.00 79.94 79 LEU A C 1
ATOM 603 O O . LEU A 1 79 ? -1.173 -3.678 15.165 1.00 79.94 79 LEU A O 1
ATOM 607 N N . VAL A 1 80 ? 0.498 -2.196 14.881 1.00 81.62 80 VAL A N 1
ATOM 608 C CA . VAL A 1 80 ? 0.517 -1.746 16.279 1.00 81.62 80 VAL A CA 1
ATOM 609 C C . VAL A 1 80 ? -0.814 -1.095 16.651 1.00 81.62 80 VAL A C 1
ATOM 611 O O . VAL A 1 80 ? -1.409 -1.450 17.668 1.00 81.62 80 VAL A O 1
ATOM 614 N N . ALA A 1 81 ? -1.327 -0.185 15.822 1.00 74.06 81 ALA A N 1
ATOM 615 C CA . ALA A 1 81 ? -2.603 0.479 16.073 1.00 74.06 81 ALA A CA 1
ATOM 616 C C . ALA A 1 81 ? -3.779 -0.515 16.122 1.00 74.06 81 ALA A C 1
ATOM 61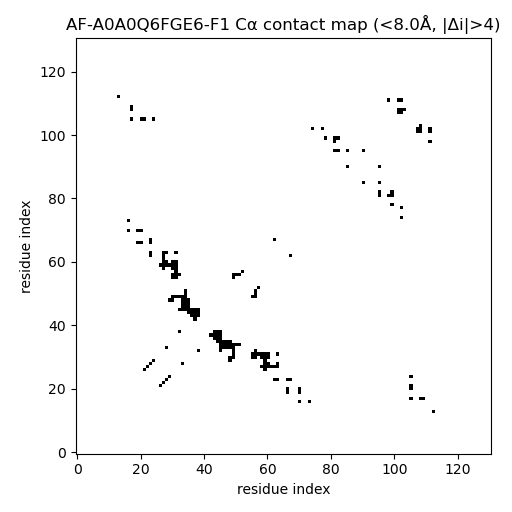8 O O . ALA A 1 81 ? -4.590 -0.469 17.051 1.00 74.06 81 ALA A O 1
ATOM 619 N N . ALA A 1 82 ? -3.849 -1.447 15.168 1.00 72.75 82 ALA A N 1
ATOM 620 C CA . ALA A 1 82 ? -4.880 -2.477 15.090 1.00 72.75 82 ALA A CA 1
ATOM 621 C C . ALA A 1 82 ? -4.811 -3.448 16.278 1.00 72.75 82 ALA A C 1
ATOM 623 O O . ALA A 1 82 ? -5.846 -3.806 16.841 1.00 72.75 82 ALA A O 1
ATOM 624 N N . PHE A 1 83 ? -3.608 -3.826 16.713 1.00 79.62 83 PHE A N 1
ATOM 625 C CA . PHE A 1 83 ? -3.411 -4.650 17.902 1.00 79.62 83 PHE A CA 1
ATOM 626 C C . PHE A 1 83 ? -3.829 -3.922 19.187 1.00 79.62 83 PHE A C 1
ATOM 628 O O . PHE A 1 83 ? -4.549 -4.476 20.016 1.00 79.62 83 PHE A O 1
ATOM 635 N N . LEU A 1 84 ? -3.446 -2.656 19.359 1.00 81.56 84 LEU A N 1
ATOM 636 C CA . LEU A 1 84 ? -3.863 -1.867 20.522 1.00 81.56 84 LEU A CA 1
ATOM 637 C C . LEU A 1 84 ? -5.388 -1.686 20.567 1.00 81.56 84 LEU A C 1
ATOM 639 O O . LEU A 1 84 ? -5.995 -1.787 21.638 1.00 81.56 84 LEU A O 1
ATOM 643 N N . LEU A 1 85 ? -6.018 -1.465 19.410 1.00 77.31 85 LEU A N 1
ATOM 644 C CA . LEU A 1 85 ? -7.470 -1.363 19.296 1.00 77.31 85 LEU A CA 1
ATOM 645 C C . LEU A 1 85 ? -8.160 -2.693 19.614 1.00 77.31 85 LEU A C 1
ATOM 647 O O . LEU A 1 85 ? -9.124 -2.699 20.379 1.00 77.31 85 LEU A O 1
ATOM 651 N N . SER A 1 86 ? -7.659 -3.815 19.092 1.00 79.44 86 SER A N 1
ATOM 652 C CA . SER A 1 86 ? -8.254 -5.134 19.334 1.00 79.44 86 SER A CA 1
ATOM 653 C C . SER A 1 86 ? -8.209 -5.522 20.812 1.00 79.44 86 SER A C 1
ATOM 655 O O . SER A 1 86 ? -9.191 -6.047 21.341 1.00 79.44 86 SER A O 1
ATOM 657 N N . ARG A 1 87 ? -7.117 -5.180 21.512 1.00 83.50 87 ARG A N 1
ATOM 658 C CA . ARG A 1 87 ? -6.973 -5.360 22.964 1.00 83.50 87 ARG A CA 1
ATOM 659 C C . ARG A 1 87 ? -7.985 -4.524 23.744 1.00 83.50 87 ARG A C 1
ATOM 661 O O . ARG A 1 87 ? -8.598 -5.039 24.676 1.00 83.50 87 ARG A O 1
ATOM 668 N N . ARG A 1 88 ? -8.196 -3.261 23.358 1.00 80.12 88 ARG A N 1
ATOM 669 C CA . ARG A 1 88 ? -9.177 -2.368 24.005 1.00 80.12 88 ARG A CA 1
ATOM 670 C C . ARG A 1 88 ? -10.624 -2.779 23.727 1.00 80.12 88 ARG A C 1
ATOM 672 O O . ARG A 1 88 ? -11.450 -2.743 24.632 1.00 80.12 88 ARG A O 1
ATOM 679 N N . ALA A 1 89 ? -10.924 -3.201 22.503 1.00 78.19 89 ALA A N 1
ATOM 680 C CA . ALA A 1 89 ? -12.262 -3.595 22.072 1.00 78.19 89 ALA A CA 1
ATOM 681 C C . ALA A 1 89 ? -12.589 -5.079 22.337 1.00 78.19 89 ALA A C 1
ATOM 683 O O . ALA A 1 89 ? -13.690 -5.522 22.015 1.00 78.19 89 ALA A O 1
ATOM 684 N N . ARG A 1 90 ? -11.648 -5.841 22.924 1.00 82.00 90 ARG A N 1
ATOM 685 C CA . ARG A 1 90 ? -11.769 -7.277 23.245 1.00 82.00 90 ARG A CA 1
ATOM 686 C C . ARG A 1 90 ? -12.240 -8.111 22.052 1.00 82.00 90 ARG A C 1
ATOM 688 O O . ARG A 1 90 ? -13.118 -8.962 22.169 1.00 82.00 90 ARG A O 1
ATOM 695 N N . TRP A 1 91 ? -11.666 -7.843 20.884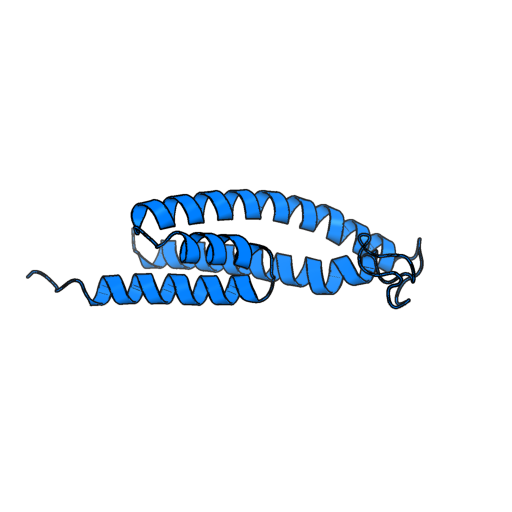 1.00 80.06 91 TRP A N 1
ATOM 696 C CA . TRP A 1 91 ? -12.020 -8.578 19.677 1.00 80.06 91 TRP A CA 1
ATOM 697 C C . TRP A 1 91 ? -11.587 -10.047 19.764 1.00 80.06 91 TRP A C 1
ATOM 699 O O . TRP A 1 91 ? -10.531 -10.346 20.326 1.00 80.06 91 TRP A O 1
ATOM 709 N N . PRO A 1 92 ? -12.357 -10.975 19.168 1.00 84.12 92 PRO A N 1
ATOM 710 C CA . PRO A 1 92 ? -11.926 -12.360 19.057 1.00 84.12 92 PRO A CA 1
ATOM 711 C C . PRO A 1 92 ? -10.636 -12.451 18.227 1.00 84.12 92 PRO A C 1
ATOM 713 O O . PRO A 1 92 ? -10.450 -11.717 17.251 1.00 84.12 92 PRO A O 1
ATOM 716 N N . ILE A 1 93 ? -9.744 -13.369 18.610 1.00 83.12 93 ILE A N 1
ATOM 717 C CA . ILE A 1 93 ? -8.392 -13.505 18.036 1.00 83.12 93 ILE A CA 1
ATOM 718 C C . ILE A 1 93 ? -8.447 -13.693 16.517 1.00 83.12 93 ILE A C 1
ATOM 720 O O . ILE A 1 93 ? -7.728 -13.008 15.795 1.00 83.12 93 ILE A O 1
ATOM 724 N N . GLY A 1 94 ? -9.362 -14.534 16.022 1.00 81.75 94 GLY A N 1
ATOM 725 C CA . GLY A 1 94 ? -9.537 -14.749 14.582 1.00 81.75 94 GLY A CA 1
ATOM 726 C C . GLY A 1 94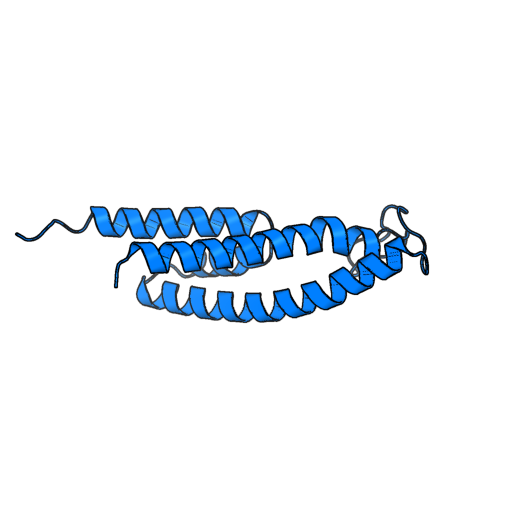 ? -9.886 -13.466 13.823 1.00 81.75 94 GLY A C 1
ATOM 727 O O . GLY A 1 94 ? -9.316 -13.198 12.772 1.00 81.75 94 GLY A O 1
ATOM 728 N N . PHE A 1 95 ? -10.745 -12.611 14.386 1.00 75.75 95 PHE A N 1
ATOM 729 C CA . PHE A 1 95 ? -11.085 -11.325 13.769 1.00 75.75 95 PHE A CA 1
ATOM 730 C C . PHE A 1 95 ? -9.901 -10.352 13.776 1.00 75.75 95 PHE A C 1
ATOM 732 O O . PHE A 1 95 ? -9.695 -9.622 12.809 1.00 75.75 95 PHE A O 1
ATOM 739 N N . THR A 1 96 ? -9.096 -10.373 14.839 1.00 78.50 96 THR A N 1
ATOM 740 C CA . THR A 1 96 ? -7.868 -9.574 14.929 1.00 78.50 96 THR A CA 1
ATOM 741 C C . THR A 1 96 ? -6.870 -10.000 13.857 1.00 78.50 96 THR A C 1
ATOM 743 O O . THR A 1 96 ? -6.401 -9.154 13.108 1.00 78.50 96 THR A O 1
ATOM 746 N N . LEU A 1 97 ? -6.603 -11.302 13.723 1.00 80.00 97 LEU A N 1
ATOM 747 C CA . LEU A 1 97 ? -5.684 -11.832 12.714 1.00 80.00 97 LEU A CA 1
ATOM 748 C C . LEU A 1 97 ? -6.147 -11.510 11.295 1.00 80.00 97 LEU A C 1
ATOM 750 O O . LEU A 1 97 ? -5.355 -10.996 10.516 1.00 80.00 97 LEU A O 1
ATOM 754 N N . VAL A 1 98 ? -7.429 -11.728 10.983 1.00 77.25 98 VAL A N 1
ATOM 755 C CA . VAL A 1 98 ? -7.999 -11.367 9.675 1.00 77.25 98 VAL A CA 1
ATOM 756 C C . VAL A 1 98 ? -7.834 -9.873 9.406 1.00 77.25 98 VAL A C 1
ATOM 758 O O . VAL A 1 98 ? -7.435 -9.500 8.314 1.00 77.25 98 VAL A O 1
ATOM 761 N N . THR A 1 99 ? -8.069 -9.013 10.398 1.00 73.69 99 THR A N 1
ATOM 762 C CA . THR A 1 99 ? -7.913 -7.557 10.237 1.00 73.69 99 THR A CA 1
ATOM 763 C C . THR A 1 99 ? -6.454 -7.150 10.007 1.00 73.69 99 THR A C 1
ATOM 765 O O . THR A 1 99 ? -6.193 -6.282 9.179 1.00 73.69 99 THR A O 1
ATOM 768 N N . LEU A 1 100 ? -5.505 -7.782 10.705 1.00 75.62 100 LEU A N 1
ATOM 769 C CA . LEU A 1 100 ? -4.069 -7.552 10.513 1.00 75.62 100 LEU A CA 1
ATOM 770 C C . LEU A 1 100 ? -3.630 -8.007 9.108 1.00 75.62 100 LEU A C 1
ATOM 772 O O . LEU A 1 100 ? -2.976 -7.248 8.401 1.00 75.62 100 LEU A O 1
ATOM 776 N N . LEU A 1 101 ? -4.063 -9.200 8.679 1.00 75.94 101 LEU A N 1
ATOM 777 C CA . LEU A 1 101 ? -3.795 -9.769 7.352 1.00 75.94 101 LEU A CA 1
ATOM 778 C C . LEU A 1 101 ? -4.457 -8.984 6.217 1.00 75.94 101 LEU A C 1
ATOM 780 O O . LEU A 1 101 ? -3.864 -8.839 5.156 1.00 75.94 101 LEU A O 1
ATOM 784 N N . CYS A 1 102 ? -5.655 -8.432 6.414 1.00 71.88 102 CYS A N 1
ATOM 785 C CA . CYS A 1 102 ? -6.300 -7.602 5.395 1.00 71.88 102 CYS A CA 1
ATOM 786 C C . CYS A 1 102 ? -5.456 -6.377 5.017 1.00 71.88 102 CYS A C 1
ATOM 788 O O . CYS A 1 102 ? -5.613 -5.887 3.904 1.00 71.88 102 CYS A O 1
ATOM 790 N N . GLY A 1 103 ? -4.547 -5.923 5.889 1.00 64.50 103 GLY A N 1
ATOM 791 C CA . GLY A 1 103 ? -3.637 -4.813 5.609 1.00 64.50 103 GLY A CA 1
ATOM 792 C C . GLY A 1 103 ? -2.590 -5.093 4.523 1.00 64.50 103 GLY A C 1
ATOM 793 O O . GLY A 1 103 ? -1.996 -4.1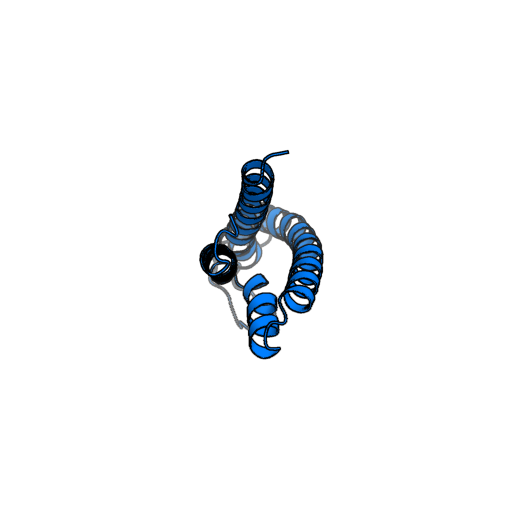40 4.024 1.00 64.50 103 GLY A O 1
ATOM 794 N N . THR A 1 104 ? -2.378 -6.355 4.125 1.00 66.94 104 THR A N 1
ATOM 795 C CA . THR A 1 104 ? -1.442 -6.730 3.047 1.00 66.94 104 THR A CA 1
ATOM 796 C C . THR A 1 104 ? -2.108 -6.857 1.678 1.00 66.94 104 THR A C 1
ATOM 798 O O . THR A 1 104 ? -1.415 -6.951 0.667 1.00 66.94 104 THR A O 1
ATOM 801 N N . VAL A 1 105 ? -3.445 -6.840 1.614 1.00 68.06 105 VAL A N 1
ATOM 802 C CA . VAL A 1 105 ? -4.189 -6.980 0.359 1.00 68.06 105 VAL A CA 1
ATOM 803 C C . VAL A 1 105 ? -4.842 -5.636 0.017 1.00 68.06 105 VAL A C 1
ATOM 805 O O . VAL A 1 105 ? -5.753 -5.206 0.728 1.00 68.06 105 VAL A O 1
ATOM 808 N N . PRO A 1 106 ? -4.448 -4.976 -1.089 1.00 59.25 106 PRO A N 1
ATOM 809 C CA . PRO A 1 106 ? -4.803 -3.580 -1.378 1.00 59.25 106 PRO A CA 1
ATOM 810 C C . PRO A 1 106 ? -6.313 -3.299 -1.385 1.00 59.25 106 PRO A C 1
ATOM 812 O O . PRO A 1 106 ? -6.745 -2.221 -0.987 1.00 59.25 106 PRO A O 1
ATOM 815 N N . LEU A 1 107 ? -7.135 -4.275 -1.776 1.00 58.00 107 LEU A N 1
ATOM 816 C CA . LEU A 1 107 ? -8.596 -4.145 -1.787 1.00 58.00 107 LEU A CA 1
ATOM 817 C C . LEU A 1 107 ? -9.251 -4.501 -0.441 1.00 58.00 107 LEU A C 1
ATOM 819 O O . LEU A 1 107 ? -10.313 -3.971 -0.112 1.00 58.00 107 LEU A O 1
ATOM 823 N N . LEU A 1 108 ? -8.624 -5.368 0.361 1.00 60.28 108 LEU A N 1
ATOM 824 C CA . LEU A 1 108 ? -9.166 -5.774 1.660 1.00 60.28 108 LEU A CA 1
ATOM 825 C C . LEU A 1 108 ? -8.899 -4.732 2.748 1.00 60.28 108 LEU A C 1
ATOM 827 O O . LEU A 1 108 ? -9.698 -4.642 3.679 1.00 60.28 108 LEU A O 1
ATOM 831 N N . SER A 1 109 ? -7.866 -3.897 2.606 1.00 59.88 109 SER A N 1
ATOM 832 C CA . SER A 1 109 ? -7.614 -2.754 3.496 1.00 59.88 109 SER A CA 1
ATOM 833 C C . SER A 1 109 ? -8.820 -1.807 3.566 1.00 59.88 109 SER A C 1
ATOM 835 O O . SER A 1 109 ? -9.266 -1.452 4.657 1.00 59.88 109 SER A O 1
ATOM 837 N N . PHE A 1 110 ? -9.436 -1.491 2.419 1.00 63.16 110 PHE A N 1
ATOM 838 C CA . PHE A 1 110 ? -10.649 -0.663 2.359 1.00 63.16 110 PHE A CA 1
ATOM 839 C C . PHE A 1 110 ? -11.889 -1.363 2.940 1.00 63.16 110 PHE A C 1
ATOM 841 O O . PHE A 1 110 ? -12.770 -0.711 3.505 1.00 63.16 110 PHE A O 1
ATOM 848 N N . TRP A 1 111 ? -11.986 -2.691 2.816 1.00 66.56 111 TRP A N 1
ATOM 849 C CA . TRP A 1 111 ? -13.073 -3.466 3.424 1.00 66.56 111 TRP A CA 1
ATOM 850 C C . TRP A 1 111 ? -12.945 -3.529 4.953 1.00 66.56 111 TRP A C 1
ATOM 852 O O . TRP A 1 111 ? -13.929 -3.315 5.667 1.00 66.56 111 TRP A O 1
ATOM 862 N N . ALA A 1 112 ? -11.732 -3.766 5.458 1.00 62.97 112 ALA A N 1
ATOM 863 C CA . ALA A 1 112 ? -11.433 -3.803 6.885 1.00 62.97 112 ALA A CA 1
ATOM 864 C C . ALA A 1 112 ? -11.707 -2.447 7.552 1.00 62.97 112 ALA A C 1
ATOM 866 O O . ALA A 1 112 ? -12.316 -2.411 8.622 1.00 62.97 112 ALA A O 1
ATOM 867 N N . GLU A 1 113 ? -11.354 -1.341 6.890 1.00 66.06 113 GLU A N 1
ATOM 868 C CA . GLU A 1 113 ? -11.653 0.013 7.362 1.00 66.06 113 GLU A CA 1
ATOM 869 C C . GLU A 1 113 ? -13.168 0.247 7.484 1.00 66.06 113 GLU A C 1
ATOM 871 O O . GLU A 1 113 ? -13.658 0.571 8.568 1.00 66.06 113 GLU A O 1
ATOM 876 N N . ARG A 1 114 ? -13.947 -0.029 6.424 1.00 66.06 114 ARG A N 1
ATOM 877 C CA . ARG A 1 114 ? -15.419 0.109 6.459 1.00 66.06 114 ARG A CA 1
ATOM 878 C C . ARG A 1 114 ? -16.052 -0.743 7.558 1.00 66.06 114 ARG A C 1
ATOM 880 O O . ARG A 1 114 ? -16.994 -0.306 8.221 1.00 66.06 114 ARG A O 1
ATOM 887 N N . ARG A 1 115 ? -15.540 -1.957 7.780 1.00 67.75 115 ARG A N 1
ATOM 888 C CA . ARG A 1 115 ? -16.031 -2.874 8.819 1.00 67.75 115 ARG A CA 1
ATOM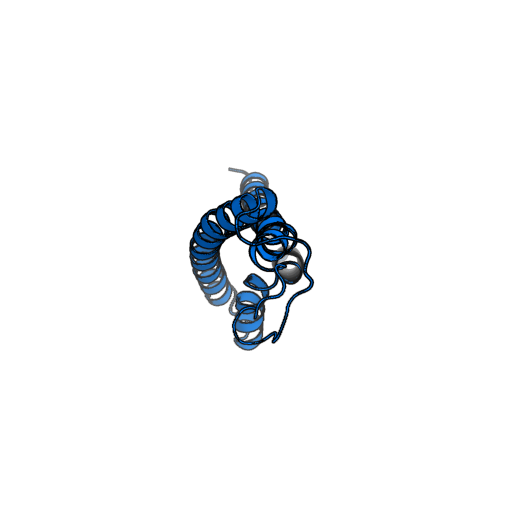 889 C C . ARG A 1 115 ? -15.694 -2.373 10.225 1.00 67.75 115 ARG A C 1
ATOM 891 O O . ARG A 1 115 ? -16.546 -2.469 11.111 1.00 67.75 115 ARG A O 1
ATOM 898 N N . ALA A 1 116 ? -14.485 -1.853 10.430 1.00 63.97 116 ALA A N 1
ATOM 899 C CA . ALA A 1 116 ? -14.042 -1.299 11.705 1.00 63.97 116 ALA A CA 1
ATOM 900 C C . ALA A 1 116 ? -14.868 -0.062 12.088 1.00 63.97 116 ALA A C 1
ATOM 902 O O . ALA A 1 116 ? -15.381 -0.004 13.206 1.00 63.97 116 ALA A O 1
ATOM 903 N N . THR A 1 117 ? -15.093 0.859 11.144 1.00 68.88 117 THR A N 1
ATOM 904 C CA . THR A 1 117 ? -15.945 2.043 11.344 1.00 68.88 117 THR A CA 1
ATOM 905 C C . THR A 1 117 ? -17.401 1.669 11.633 1.00 68.88 117 THR A C 1
ATOM 907 O O . THR A 1 117 ? -18.019 2.240 12.527 1.00 68.88 117 THR A O 1
ATOM 910 N N . ALA A 1 118 ? -17.960 0.672 10.941 1.00 66.75 118 ALA A N 1
ATO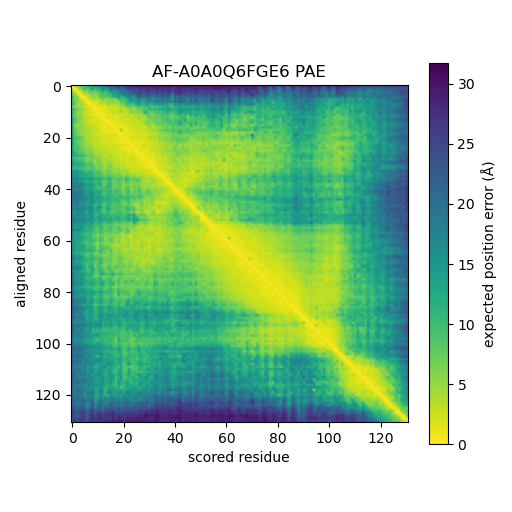M 911 C CA . ALA A 1 118 ? -19.336 0.236 11.188 1.00 66.75 118 ALA A CA 1
ATOM 912 C C . ALA A 1 118 ? -19.534 -0.343 12.603 1.00 66.75 118 ALA A C 1
ATOM 914 O O . ALA A 1 118 ? -20.582 -0.147 13.215 1.00 66.75 118 ALA A O 1
ATOM 915 N N . ARG A 1 119 ? -18.532 -1.044 13.154 1.00 64.81 119 ARG A N 1
ATOM 916 C CA . ARG A 1 119 ? -18.621 -1.619 14.508 1.00 64.81 119 ARG A CA 1
ATOM 917 C C . ARG A 1 119 ? -18.473 -0.579 15.612 1.00 64.81 119 ARG A C 1
ATOM 919 O O . ARG A 1 119 ? -19.144 -0.698 16.637 1.00 64.81 119 ARG A O 1
ATOM 926 N N . THR A 1 120 ? -17.613 0.421 15.428 1.00 63.84 120 THR A N 1
ATOM 927 C CA . THR A 1 120 ? -17.484 1.515 16.400 1.00 63.84 120 THR A CA 1
ATOM 928 C C . THR A 1 120 ? -18.758 2.353 16.458 1.00 63.84 120 THR A C 1
ATOM 930 O O . THR A 1 120 ? -19.234 2.616 17.558 1.00 63.84 120 THR A O 1
ATOM 933 N N . LEU A 1 121 ? -19.375 2.658 15.312 1.00 63.22 121 LEU A N 1
ATOM 934 C CA . LEU A 1 121 ? -20.666 3.357 15.253 1.00 63.22 121 LEU A CA 1
ATOM 935 C C . LEU A 1 121 ? -21.799 2.558 15.918 1.00 63.22 121 LEU A C 1
ATOM 937 O O . LEU A 1 121 ? -22.491 3.096 16.777 1.00 63.22 121 LEU A O 1
ATOM 941 N N . ALA A 1 122 ? -21.914 1.258 15.623 1.00 61.12 122 ALA A N 1
ATOM 942 C CA . ALA A 1 122 ? 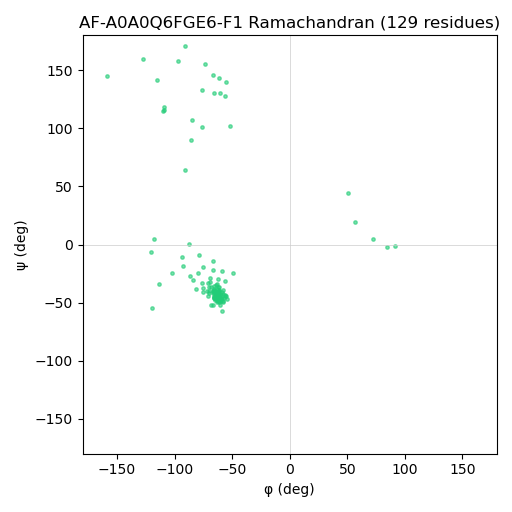-22.924 0.395 16.245 1.00 61.12 122 ALA A CA 1
ATOM 943 C C . ALA A 1 122 ? -22.764 0.277 17.775 1.00 61.12 122 ALA A C 1
ATOM 945 O O . ALA A 1 122 ? -23.738 0.098 18.500 1.00 61.12 122 ALA A O 1
ATOM 946 N N . THR A 1 123 ? -21.533 0.391 18.284 1.00 59.06 123 THR A N 1
ATOM 947 C CA . THR A 1 123 ? -21.260 0.380 19.731 1.00 59.06 123 THR A CA 1
ATOM 948 C C . THR A 1 123 ? -21.640 1.713 20.384 1.00 59.06 123 THR A C 1
ATOM 950 O O . THR A 1 123 ? -22.079 1.727 21.531 1.00 59.06 123 THR A O 1
ATOM 953 N N . THR A 1 124 ? -21.494 2.834 19.669 1.00 57.91 124 THR A N 1
ATOM 954 C CA . THR A 1 124 ? -21.898 4.168 20.139 1.00 57.91 124 THR A CA 1
ATOM 955 C C . THR A 1 124 ? -23.419 4.340 20.172 1.00 57.91 124 THR A C 1
ATOM 957 O O . THR A 1 124 ? -23.921 4.894 21.143 1.00 57.91 124 THR A O 1
ATOM 960 N N . GLU A 1 125 ? -24.160 3.828 19.184 1.00 56.94 125 GLU A N 1
ATOM 961 C CA . GLU A 1 125 ? -25.637 3.857 19.188 1.00 56.94 125 GLU A CA 1
ATOM 962 C C . GLU A 1 125 ? -26.262 2.938 20.249 1.00 56.94 125 GLU A C 1
ATOM 964 O O . GLU A 1 125 ? -27.338 3.229 20.763 1.00 56.94 125 GLU A O 1
ATOM 969 N N . ALA A 1 126 ? -25.584 1.848 20.620 1.00 53.91 126 ALA A N 1
ATOM 970 C CA . ALA A 1 126 ? -26.066 0.915 21.639 1.00 53.91 126 ALA A CA 1
ATOM 971 C C . ALA A 1 126 ? -25.852 1.399 23.089 1.00 53.91 126 ALA A C 1
ATOM 973 O O . ALA A 1 126 ? -26.349 0.765 24.021 1.00 53.91 126 ALA A O 1
ATOM 974 N N . ALA A 1 127 ? -25.115 2.494 23.308 1.00 51.97 127 ALA A N 1
ATOM 975 C CA . ALA A 1 127 ? -24.979 3.106 24.625 1.00 51.97 127 ALA A CA 1
ATOM 976 C C . ALA A 1 127 ? -26.168 4.061 24.859 1.00 51.97 127 ALA A C 1
ATOM 978 O O . ALA A 1 127 ? -26.204 5.128 24.245 1.00 51.97 127 ALA A O 1
ATOM 979 N N . PRO A 1 128 ? -27.151 3.718 25.719 1.00 50.06 128 PRO A N 1
ATOM 980 C CA . PRO A 1 128 ? -28.285 4.598 25.965 1.00 50.06 128 PRO A CA 1
ATOM 981 C C . PRO A 1 128 ? -27.785 5.930 26.529 1.00 50.06 128 PRO A C 1
ATOM 983 O O . PRO A 1 128 ? -26.993 5.949 27.477 1.00 50.06 128 PRO A O 1
ATOM 986 N N . VAL A 1 129 ? -28.259 7.031 25.938 1.00 55.94 129 VAL A N 1
ATOM 987 C CA . VAL A 1 129 ? -28.120 8.391 26.469 1.00 55.94 129 VAL A CA 1
ATOM 988 C C . VAL A 1 129 ? -28.627 8.369 27.911 1.00 55.94 129 VAL A C 1
ATOM 990 O O . VAL A 1 129 ? -29.831 8.310 28.150 1.00 55.94 129 VAL A O 1
ATOM 993 N N . ARG A 1 130 ? -27.709 8.348 28.882 1.00 54.91 130 ARG A N 1
ATOM 994 C CA . ARG A 1 130 ? -28.051 8.614 30.279 1.00 54.91 130 ARG A CA 1
ATOM 995 C C . ARG A 1 130 ? -28.236 10.124 30.402 1.00 54.91 130 ARG A C 1
ATOM 997 O O . ARG A 1 130 ? -27.248 10.855 30.389 1.00 54.91 130 ARG A O 1
ATOM 1004 N N . SER A 1 131 ? -29.501 10.541 30.413 1.00 53.56 131 SER A N 1
ATOM 1005 C CA . SER A 1 131 ? -29.974 11.834 30.922 1.00 53.56 131 SER A CA 1
ATOM 1006 C C . SER A 1 131 ? -29.752 11.938 32.423 1.00 53.56 131 SER A C 1
ATOM 1008 O O . SER A 1 131 ? -30.011 10.907 33.091 1.00 53.56 131 SER A O 1
#